Protein AF-A0A382EW50-F1 (afdb_monomer_lite)

pLDDT: mean 80.78, std 14.32, range [48.28, 98.0]

Sequence (138 aa):
MFKILIILFIIVYQMVCTVFSQGLERTFKSRSGNFPIQISGLDLPELKEVPLIRVSPLTLPRLPEWKSTRFLPEDPSWLDRGGKLFKKGIASYYTERPKEALQHFRQVQESYPETSWYAPSLFWSGQLLALDGKLDAA

Organism: NCBI:txid408172

Structure (mmCIF, N/CA/C/O backbone):
data_AF-A0A382EW50-F1
#
_entry.id   AF-A0A382EW50-F1
#
loop_
_atom_site.group_PDB
_atom_site.id
_atom_site.type_symbol
_atom_site.label_atom_id
_atom_site.label_alt_id
_atom_site.label_comp_id
_atom_site.label_asym_id
_atom_site.label_entity_id
_atom_site.label_seq_id
_atom_site.pdbx_PDB_ins_code
_atom_site.Cartn_x
_atom_site.Cartn_y
_atom_site.Cartn_z
_atom_site.occupancy
_atom_site.B_iso_or_equiv
_atom_site.auth_seq_id
_atom_site.auth_comp_id
_atom_site.auth_asym_id
_atom_site.auth_atom_id
_atom_site.pdbx_PDB_model_num
ATOM 1 N N . MET A 1 1 ? -38.164 -28.569 58.294 1.00 62.25 1 MET A N 1
ATOM 2 C CA . MET A 1 1 ? -37.852 -28.340 56.864 1.00 62.25 1 MET A CA 1
ATOM 3 C C . MET A 1 1 ? -36.617 -27.467 56.644 1.00 62.25 1 MET A C 1
ATOM 5 O O . MET A 1 1 ? -35.707 -27.929 55.977 1.00 62.25 1 MET A O 1
ATOM 9 N N . PHE A 1 2 ? -36.521 -26.272 57.239 1.00 71.31 2 PHE A N 1
ATOM 10 C CA . PHE A 1 2 ? -35.416 -25.324 56.993 1.00 71.31 2 PHE A CA 1
ATOM 11 C C . PHE A 1 2 ? -33.998 -25.887 57.240 1.00 71.31 2 PHE A C 1
ATOM 13 O O . PHE A 1 2 ? -33.097 -25.686 56.435 1.00 71.31 2 PHE A O 1
ATOM 20 N N . LYS A 1 3 ? -33.815 -26.686 58.301 1.00 73.50 3 LYS A N 1
ATOM 21 C CA . LYS A 1 3 ? -32.526 -27.332 58.619 1.00 73.50 3 LYS A CA 1
ATOM 22 C C . LYS A 1 3 ? -32.052 -28.324 57.544 1.00 73.50 3 LYS A C 1
ATOM 24 O O . LYS A 1 3 ? -30.857 -28.440 57.317 1.00 73.50 3 LYS A O 1
ATOM 29 N N . ILE A 1 4 ? -32.981 -29.005 56.870 1.00 80.81 4 ILE A N 1
ATOM 30 C CA . ILE A 1 4 ? -32.664 -29.981 55.813 1.00 80.81 4 ILE A CA 1
ATOM 31 C C . ILE A 1 4 ? -32.183 -29.247 54.555 1.00 80.81 4 ILE A C 1
ATOM 33 O O . ILE A 1 4 ? -31.228 -29.684 53.924 1.00 80.81 4 ILE A O 1
ATOM 37 N N . LEU A 1 5 ? -32.783 -28.094 54.241 1.00 82.88 5 LEU A N 1
ATOM 38 C CA . LEU A 1 5 ? -32.396 -27.260 53.101 1.00 82.88 5 LEU A CA 1
ATOM 39 C C . LEU A 1 5 ? -30.958 -26.730 53.236 1.00 82.88 5 LEU A C 1
ATOM 41 O O . LEU A 1 5 ? -30.200 -26.751 52.272 1.00 82.88 5 LEU A O 1
ATOM 45 N N . ILE A 1 6 ? -30.571 -26.310 54.445 1.00 86.06 6 ILE A N 1
ATOM 46 C CA . ILE A 1 6 ? -29.216 -25.813 54.737 1.00 86.06 6 ILE A CA 1
ATOM 47 C C . ILE A 1 6 ? -28.177 -26.921 54.547 1.00 86.06 6 ILE A C 1
ATOM 49 O O . ILE A 1 6 ? -27.148 -26.700 53.918 1.00 86.06 6 ILE A O 1
ATOM 53 N N . ILE A 1 7 ? -28.456 -28.124 55.052 1.00 87.56 7 ILE A N 1
ATOM 54 C CA . ILE A 1 7 ? -27.546 -29.267 54.909 1.00 87.56 7 ILE A CA 1
ATOM 55 C C . ILE A 1 7 ? -27.380 -29.634 53.430 1.00 87.56 7 ILE A C 1
ATOM 57 O O . ILE A 1 7 ? -26.262 -29.861 52.975 1.00 87.56 7 ILE A O 1
ATOM 61 N N . LEU A 1 8 ? -28.470 -29.626 52.660 1.00 88.00 8 LEU A N 1
ATOM 62 C CA . LEU A 1 8 ? -28.438 -29.934 51.232 1.00 88.00 8 LEU A CA 1
ATOM 63 C C . LEU A 1 8 ? -27.634 -28.888 50.446 1.00 88.00 8 LEU A C 1
ATOM 65 O O . LEU A 1 8 ? -26.846 -29.245 49.576 1.00 88.00 8 LEU A O 1
ATOM 69 N N . PHE A 1 9 ? -27.760 -27.611 50.814 1.00 87.19 9 PHE A N 1
ATOM 70 C CA . PHE A 1 9 ? -26.960 -26.532 50.240 1.00 87.19 9 PHE A CA 1
ATOM 71 C C . PHE A 1 9 ? -25.462 -26.702 50.528 1.00 87.19 9 PHE A C 1
ATOM 73 O O . PHE A 1 9 ? -24.649 -26.563 49.618 1.00 87.19 9 PHE A O 1
ATOM 80 N N . ILE A 1 10 ? -25.089 -27.067 51.760 1.00 85.44 10 ILE A N 1
ATOM 81 C CA . ILE A 1 10 ? -23.687 -27.307 52.141 1.00 85.44 10 ILE A CA 1
ATOM 82 C C . ILE A 1 10 ? -23.096 -28.483 51.352 1.00 85.44 10 ILE A C 1
ATOM 84 O O . ILE A 1 10 ? -21.978 -28.379 50.854 1.00 85.44 10 ILE A O 1
ATOM 88 N N . ILE A 1 11 ? -23.850 -29.576 51.193 1.00 84.88 11 ILE A N 1
ATOM 89 C CA . ILE A 1 11 ? -23.406 -30.757 50.435 1.00 84.88 11 ILE A CA 1
ATOM 90 C C . ILE A 1 11 ? -23.192 -30.406 48.959 1.00 84.88 11 ILE A C 1
ATOM 92 O O . ILE A 1 11 ? -22.149 -30.731 48.394 1.00 84.88 11 ILE A O 1
ATOM 96 N N . VAL A 1 12 ? -24.147 -29.704 48.340 1.00 80.50 12 VAL A N 1
ATOM 97 C CA . VAL A 1 12 ? -24.032 -29.271 46.938 1.00 80.50 12 VAL A CA 1
ATOM 98 C C . VAL A 1 12 ? -22.844 -28.324 46.764 1.00 80.50 12 VAL A C 1
ATOM 100 O O . VAL A 1 12 ? -22.066 -28.484 45.828 1.00 80.50 12 VAL A O 1
ATOM 103 N N . TYR A 1 13 ? -22.651 -27.388 47.693 1.00 79.44 13 TYR A N 1
ATOM 104 C CA . TYR A 1 13 ? -21.531 -26.452 47.661 1.00 79.44 13 TYR A CA 1
ATOM 105 C C . TYR A 1 13 ? -20.175 -27.167 47.770 1.00 79.44 13 TYR A C 1
ATOM 107 O O . TYR A 1 13 ? -19.284 -26.925 46.957 1.00 79.44 13 TYR A O 1
ATOM 115 N N . GLN A 1 14 ? -20.030 -28.120 48.697 1.00 73.81 14 GLN A N 1
ATOM 116 C CA . GLN A 1 14 ? -18.811 -28.928 48.821 1.00 73.81 14 GLN A CA 1
ATOM 117 C C . GLN A 1 14 ? -18.538 -29.779 47.569 1.00 73.81 14 GLN A C 1
ATOM 119 O O . GLN A 1 14 ? -17.384 -29.926 47.159 1.00 73.81 14 GLN A O 1
ATOM 124 N N . MET A 1 15 ? -19.582 -30.302 46.921 1.00 69.44 15 MET A N 1
ATOM 125 C CA . MET A 1 15 ? -19.451 -31.062 45.676 1.00 69.44 15 MET A CA 1
ATOM 126 C C . MET A 1 15 ? -18.979 -30.176 44.509 1.00 69.44 15 MET A C 1
ATOM 128 O O . MET A 1 15 ? -18.109 -30.573 43.740 1.00 69.44 15 MET A O 1
ATOM 132 N N . VAL A 1 16 ? -19.480 -28.941 44.407 1.00 65.75 16 VAL A N 1
ATOM 133 C CA . VAL A 1 16 ? -19.038 -27.974 43.386 1.00 65.75 16 VAL A CA 1
ATOM 134 C C . VAL A 1 16 ? -17.580 -27.558 43.611 1.00 65.75 16 VAL A C 1
ATOM 136 O O . VAL A 1 16 ? -16.794 -27.550 42.664 1.00 65.75 16 VAL A O 1
ATOM 139 N N . CYS A 1 17 ? -17.184 -27.282 44.857 1.00 58.25 17 CYS A N 1
ATOM 140 C CA . CYS A 1 17 ? -15.805 -26.914 45.193 1.00 58.25 17 CYS A CA 1
ATOM 141 C C . CYS A 1 17 ? -14.802 -28.046 44.914 1.00 58.25 17 CYS A C 1
ATOM 143 O O . CYS A 1 17 ? -13.689 -27.779 44.469 1.00 58.25 17 CYS A O 1
ATOM 145 N N . THR A 1 18 ? -15.180 -29.307 45.141 1.00 58.31 18 THR A N 1
ATOM 146 C CA . THR A 1 18 ? -14.295 -30.461 44.893 1.00 58.31 18 THR A CA 1
ATOM 147 C C . THR A 1 18 ? -14.131 -30.771 43.407 1.00 58.31 18 THR A C 1
ATOM 149 O O . THR A 1 18 ? -13.018 -31.073 42.980 1.00 58.31 18 THR A O 1
ATOM 152 N N . VAL A 1 19 ? -15.186 -30.620 42.598 1.00 54.78 19 VAL A N 1
ATOM 153 C CA . VAL A 1 19 ? -15.110 -30.780 41.133 1.00 54.78 19 VAL A CA 1
ATOM 154 C C . VAL A 1 19 ? -14.292 -29.660 40.484 1.00 54.78 19 VAL A C 1
ATOM 156 O O . VAL A 1 19 ? -13.563 -29.914 39.531 1.00 54.78 19 VAL A O 1
ATOM 159 N N . PHE A 1 20 ? -14.344 -28.436 41.018 1.00 49.94 20 PHE A N 1
ATOM 160 C CA . PHE A 1 20 ? -13.548 -27.317 40.500 1.00 49.94 20 PHE A CA 1
ATOM 161 C C . PHE A 1 20 ? -12.052 -27.415 40.855 1.00 49.94 20 PHE A C 1
ATOM 163 O O . PHE A 1 20 ? -11.219 -26.818 40.178 1.00 49.94 20 PHE A O 1
ATOM 170 N N . SER A 1 21 ? -11.707 -28.182 41.897 1.00 48.28 21 SER A N 1
ATOM 171 C CA . SER A 1 21 ? -10.327 -28.357 42.375 1.00 48.28 21 SER A CA 1
ATOM 172 C C . SER A 1 21 ? -9.578 -29.514 41.699 1.00 48.28 21 SER A C 1
ATOM 174 O O . SER A 1 21 ? -8.374 -29.678 41.895 1.00 48.28 21 SER A O 1
ATOM 176 N N . GLN A 1 22 ? -10.255 -30.329 40.881 1.00 52.25 22 GLN A N 1
ATOM 177 C CA . GLN A 1 22 ? -9.567 -31.294 40.028 1.00 52.25 22 GLN A CA 1
ATOM 178 C C . GLN A 1 22 ? -8.943 -30.536 38.858 1.00 52.25 22 GLN A C 1
ATOM 180 O O . GLN A 1 22 ? -9.636 -30.094 37.943 1.00 52.25 22 GLN A O 1
ATOM 185 N N . GLY A 1 23 ? -7.622 -30.348 38.936 1.00 54.09 23 GLY A N 1
ATOM 186 C CA . GLY A 1 23 ? -6.805 -29.743 37.892 1.00 54.09 23 GLY A CA 1
ATOM 187 C C . GLY A 1 23 ? -7.200 -30.290 36.527 1.00 54.09 23 GLY A C 1
ATOM 188 O O . GLY A 1 23 ? -7.048 -31.474 36.244 1.00 54.09 23 GLY A O 1
ATOM 189 N N . LEU A 1 24 ? -7.773 -29.417 35.707 1.00 54.53 24 LEU A N 1
ATOM 190 C CA . LEU A 1 24 ? -8.267 -29.758 34.388 1.00 54.53 24 LEU A CA 1
ATOM 191 C C . LEU A 1 24 ? -7.062 -30.152 33.524 1.00 54.53 24 L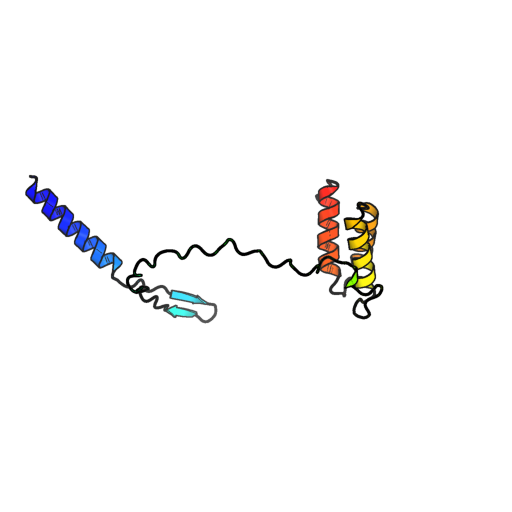EU A C 1
ATOM 193 O O . LEU A 1 24 ? -6.341 -29.275 33.045 1.00 54.53 24 LEU A O 1
ATOM 197 N N . GLU A 1 25 ? -6.822 -31.454 33.349 1.00 58.41 25 GLU A N 1
ATOM 198 C CA . GLU A 1 25 ? -5.809 -31.976 32.428 1.00 58.41 25 GLU A CA 1
ATOM 199 C C . GLU A 1 25 ? -6.187 -31.573 30.998 1.00 58.41 25 GLU A C 1
ATOM 201 O O . GLU A 1 25 ? -6.905 -32.265 30.275 1.00 58.41 25 GLU A O 1
ATOM 206 N N . ARG A 1 26 ? -5.739 -30.387 30.585 1.00 67.44 26 ARG A N 1
ATOM 207 C CA . ARG A 1 26 ? -5.913 -29.898 29.222 1.00 67.44 26 ARG A CA 1
ATOM 208 C C . ARG A 1 26 ? -4.767 -30.437 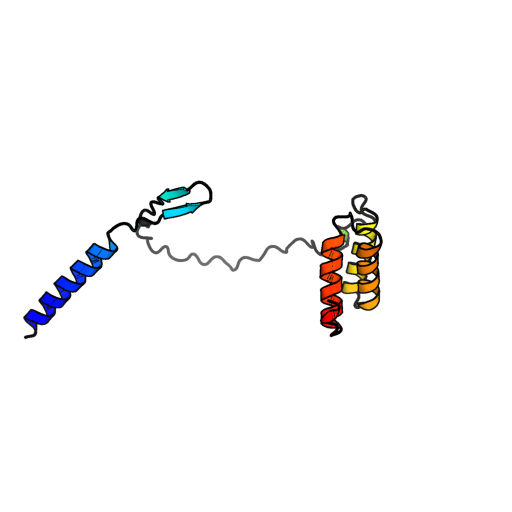28.388 1.00 67.44 26 ARG A C 1
ATOM 210 O O . ARG A 1 26 ? -3.604 -30.220 28.704 1.00 67.44 26 ARG A O 1
ATOM 217 N N . THR A 1 27 ? -5.088 -31.128 27.303 1.00 76.44 27 THR A N 1
ATOM 218 C CA . THR A 1 27 ? -4.091 -31.576 26.327 1.00 76.44 27 THR A CA 1
ATOM 219 C C . THR A 1 27 ? -4.109 -30.657 25.110 1.00 76.44 27 THR A C 1
ATOM 221 O O . THR A 1 27 ? -5.164 -30.205 24.666 1.00 76.44 27 THR A O 1
ATOM 224 N N . PHE A 1 28 ? -2.931 -30.357 24.568 1.00 77.75 28 PHE A N 1
ATOM 225 C CA . PHE A 1 28 ? -2.769 -29.627 23.316 1.00 77.75 28 PHE A CA 1
ATOM 226 C C . PHE A 1 28 ? -2.431 -30.601 22.190 1.00 77.75 28 PHE A C 1
ATOM 228 O O . PHE A 1 28 ? -1.469 -31.364 22.289 1.00 77.75 28 PHE A O 1
ATOM 235 N N . LYS A 1 29 ? -3.227 -30.574 21.117 1.00 86.56 29 LYS A N 1
ATOM 236 C CA . LYS A 1 29 ? -3.050 -31.435 19.944 1.00 86.56 29 LYS A CA 1
ATOM 237 C C . LYS A 1 29 ? -2.170 -30.746 18.906 1.00 86.56 29 LYS A C 1
ATOM 239 O O . LYS A 1 29 ? -2.527 -29.688 18.393 1.00 86.56 29 LYS A O 1
ATOM 244 N N . SER A 1 30 ? -1.052 -31.373 18.559 1.00 83.12 30 SER A N 1
ATOM 245 C CA . SER A 1 30 ? -0.134 -30.929 17.510 1.00 83.12 30 SER A CA 1
ATOM 246 C C . SER A 1 30 ? 0.010 -32.000 16.417 1.00 83.12 30 SER A C 1
ATOM 248 O O . SER A 1 30 ? -0.528 -33.104 16.522 1.00 83.12 30 SER A O 1
ATOM 250 N N . ARG A 1 31 ? 0.761 -31.693 15.348 1.00 80.62 31 ARG A N 1
ATOM 251 C CA . ARG A 1 31 ? 1.101 -32.679 14.304 1.00 80.62 31 ARG A CA 1
ATOM 252 C C . ARG A 1 31 ? 1.983 -33.826 14.813 1.00 80.62 31 ARG A C 1
ATOM 254 O O . ARG A 1 31 ? 1.991 -34.880 14.191 1.00 80.62 31 ARG A O 1
ATOM 261 N N . SER A 1 32 ? 2.713 -33.627 15.911 1.00 79.12 32 SER A N 1
ATOM 262 C CA . SER A 1 32 ? 3.593 -34.631 16.521 1.00 79.12 32 SER A CA 1
ATOM 263 C C . SER A 1 32 ? 2.938 -35.406 17.669 1.00 79.12 32 SER A C 1
ATOM 265 O O . SER A 1 32 ? 3.579 -36.284 18.239 1.00 79.12 32 SER A O 1
ATOM 267 N N . GLY A 1 33 ? 1.676 -35.112 18.004 1.00 86.75 33 GLY A N 1
ATOM 268 C CA . GLY A 1 33 ? 0.919 -35.826 19.033 1.00 86.75 33 GLY A CA 1
ATOM 269 C C . GLY A 1 33 ? 0.168 -34.905 19.991 1.00 86.75 33 GLY A C 1
ATOM 270 O O . GLY A 1 33 ? 0.037 -33.703 19.759 1.00 86.75 33 GLY A O 1
ATOM 271 N N . ASN A 1 34 ? -0.346 -35.490 21.073 1.00 83.75 34 ASN A N 1
ATOM 272 C CA . ASN A 1 34 ? -1.036 -34.770 22.140 1.00 83.75 34 ASN A CA 1
ATOM 273 C C . ASN A 1 34 ? -0.098 -34.590 23.331 1.00 83.75 34 ASN A C 1
ATOM 275 O O . ASN A 1 34 ? 0.477 -35.564 23.813 1.00 83.75 34 ASN A O 1
ATOM 279 N N . PHE A 1 35 ? 0.010 -33.360 23.822 1.00 77.81 35 PHE A N 1
ATOM 280 C CA . PHE A 1 35 ? 0.889 -33.010 24.933 1.00 77.81 35 PHE A CA 1
ATOM 281 C C . PHE A 1 35 ? 0.059 -32.513 26.121 1.00 77.81 35 PHE A C 1
ATOM 283 O O . PHE A 1 35 ? -0.811 -31.660 25.921 1.00 77.81 35 PHE A O 1
ATOM 290 N N . PRO A 1 36 ? 0.285 -33.025 27.342 1.00 77.06 36 PRO A N 1
ATOM 291 C CA . PRO A 1 36 ? -0.407 -32.539 28.528 1.00 77.06 36 PRO A CA 1
ATOM 292 C C . PRO A 1 36 ? 0.077 -31.131 28.887 1.00 77.06 36 PRO A C 1
ATOM 294 O O . PRO A 1 36 ? 1.277 -30.859 28.889 1.00 77.06 36 PRO A O 1
ATOM 297 N N . ILE A 1 37 ? -0.857 -30.237 29.207 1.00 65.56 37 ILE A N 1
ATOM 298 C CA . ILE A 1 37 ? -0.574 -28.913 29.756 1.00 65.56 37 ILE A CA 1
ATOM 299 C C . ILE A 1 37 ? -1.047 -28.909 31.205 1.00 65.56 37 ILE A C 1
ATOM 301 O O . ILE A 1 37 ? -2.246 -28.928 31.485 1.00 65.56 37 ILE A O 1
ATOM 305 N N . GLN A 1 38 ? -0.095 -28.836 32.131 1.00 62.06 38 GLN A N 1
ATOM 306 C CA . GLN A 1 38 ? -0.388 -28.496 33.518 1.00 62.06 38 GLN A CA 1
ATOM 307 C C . GLN A 1 38 ? -0.536 -26.980 33.621 1.00 62.06 38 GLN A C 1
ATOM 309 O O . GLN A 1 38 ? 0.445 -26.241 33.586 1.00 62.06 38 GLN A O 1
ATOM 314 N N . ILE A 1 39 ? -1.777 -26.509 33.724 1.00 59.72 39 ILE A N 1
ATOM 315 C CA . ILE A 1 39 ? -2.056 -25.134 34.135 1.00 59.72 39 ILE A CA 1
ATOM 316 C C . ILE A 1 39 ? -2.220 -25.182 35.649 1.00 59.72 39 ILE A C 1
ATOM 318 O O . ILE A 1 39 ? -3.308 -25.467 36.148 1.00 59.72 39 ILE A O 1
ATOM 322 N N . SER A 1 40 ? -1.132 -24.959 36.383 1.00 59.50 40 SER A N 1
ATOM 323 C CA . SER A 1 40 ? -1.226 -24.713 37.821 1.00 59.50 40 SER A CA 1
ATOM 324 C C . SER A 1 40 ? -2.158 -23.523 38.042 1.00 59.50 40 SER A C 1
ATOM 326 O O . SER A 1 40 ? -2.053 -22.521 37.329 1.00 59.50 40 SER A O 1
ATOM 328 N N . GLY A 1 41 ? -3.090 -23.635 38.993 1.00 63.69 41 GLY A N 1
ATOM 329 C CA . GLY A 1 41 ? -3.908 -22.499 39.408 1.00 63.69 41 GLY A CA 1
ATOM 330 C C . GLY A 1 41 ? -2.991 -21.318 39.714 1.00 63.69 41 GLY A C 1
ATOM 331 O O . GLY A 1 41 ? -2.001 -21.477 40.426 1.00 63.69 41 GLY A O 1
ATOM 332 N N . LEU A 1 42 ? -3.261 -20.170 39.094 1.00 59.69 42 LEU A N 1
ATOM 333 C CA . LEU A 1 42 ? -2.475 -18.962 39.301 1.00 59.69 42 LEU A CA 1
ATOM 334 C C . LEU A 1 42 ? -2.724 -18.483 40.734 1.00 59.69 42 LEU A C 1
ATOM 336 O O . LEU A 1 42 ? -3.718 -17.810 40.996 1.00 59.69 42 LEU A O 1
ATOM 340 N N . ASP A 1 43 ? -1.845 -18.876 41.652 1.00 63.28 43 ASP A N 1
ATOM 341 C CA . ASP A 1 43 ? -1.892 -18.454 43.048 1.00 63.28 43 ASP A CA 1
ATOM 342 C C . ASP A 1 43 ? -1.345 -17.022 43.122 1.00 63.28 43 ASP A C 1
ATOM 344 O O . ASP A 1 43 ? -0.145 -16.779 43.275 1.00 63.28 43 ASP A O 1
ATOM 348 N N . LEU A 1 44 ? -2.219 -16.052 42.840 1.00 65.38 44 LEU A N 1
ATOM 349 C CA . LEU A 1 44 ? -1.875 -14.642 42.953 1.00 65.38 44 LEU A CA 1
ATOM 350 C C . LEU A 1 44 ? -1.758 -14.310 44.445 1.00 65.38 44 LEU A C 1
ATOM 352 O O . LEU A 1 44 ? -2.720 -14.542 45.179 1.00 65.38 44 LEU A O 1
ATOM 356 N N . PRO A 1 45 ? -0.630 -13.745 44.913 1.00 70.44 45 PRO A N 1
ATOM 357 C CA . PRO A 1 45 ? -0.557 -13.257 46.283 1.00 70.44 45 PRO A CA 1
ATOM 358 C C . PRO A 1 45 ? -1.671 -12.230 46.505 1.00 70.44 45 PRO A C 1
ATOM 360 O O . PRO A 1 45 ? -1.973 -11.456 45.592 1.00 70.44 45 PRO A O 1
ATOM 363 N N . GLU A 1 46 ? -2.265 -12.200 47.703 1.00 71.44 46 GLU A N 1
ATOM 364 C CA . GLU A 1 46 ? -3.209 -11.144 48.078 1.00 71.44 46 GLU A CA 1
ATOM 365 C C . GLU A 1 46 ? -2.551 -9.780 47.823 1.00 71.44 46 GLU A C 1
ATOM 367 O O . GLU A 1 46 ? -1.620 -9.358 48.519 1.00 71.44 46 GLU A O 1
ATOM 372 N N . LEU A 1 47 ? -3.002 -9.109 46.761 1.00 70.25 47 LEU A N 1
ATOM 373 C CA . LEU A 1 47 ? -2.514 -7.794 46.386 1.00 70.25 47 LEU A CA 1
ATOM 374 C C . LEU A 1 47 ? -3.025 -6.823 47.445 1.00 70.25 47 LEU A C 1
ATOM 376 O O . LEU A 1 47 ? -4.198 -6.459 47.448 1.00 70.25 47 LEU A O 1
ATOM 380 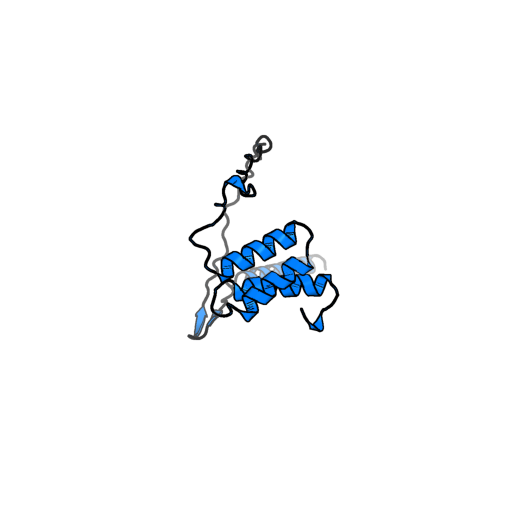N N . LYS A 1 48 ? -2.144 -6.405 48.359 1.00 75.19 48 LYS A N 1
ATOM 381 C CA . LYS A 1 48 ? -2.436 -5.275 49.244 1.00 75.19 48 LYS A CA 1
ATOM 382 C C . LYS A 1 48 ? -2.848 -4.095 48.374 1.00 75.19 48 LYS A C 1
ATOM 384 O O . LYS A 1 48 ? -2.112 -3.735 47.456 1.00 75.19 48 LYS A O 1
ATOM 389 N N . GLU A 1 49 ? -4.001 -3.501 48.666 1.00 74.00 49 GLU A N 1
ATOM 390 C CA . GLU A 1 49 ? -4.438 -2.276 48.004 1.00 74.00 49 GLU A CA 1
ATOM 391 C C . GLU A 1 49 ? -3.388 -1.188 48.249 1.00 74.00 49 GLU A C 1
ATOM 393 O O . GLU A 1 49 ? -3.268 -0.629 49.340 1.00 74.00 49 GLU A O 1
ATOM 398 N N . VAL A 1 50 ? -2.563 -0.927 47.237 1.00 74.56 50 VAL A N 1
ATOM 399 C CA . VAL A 1 50 ? -1.625 0.190 47.262 1.00 74.56 50 VAL A CA 1
ATOM 400 C C . VAL A 1 50 ? -2.423 1.427 46.858 1.00 74.56 50 VAL A C 1
ATOM 402 O O . VAL A 1 50 ? -3.067 1.400 45.804 1.00 74.56 50 VAL A O 1
ATOM 405 N N . PRO A 1 51 ? -2.417 2.514 47.652 1.00 76.44 51 PRO A N 1
ATOM 406 C CA . PRO A 1 51 ? -3.100 3.737 47.264 1.00 76.44 51 PRO A CA 1
ATOM 407 C C . PRO A 1 51 ? -2.562 4.197 45.911 1.00 76.44 51 PRO A C 1
ATOM 409 O O . PRO A 1 51 ? -1.351 4.332 45.722 1.00 76.44 51 PRO A O 1
ATOM 412 N N . LEU A 1 52 ? -3.471 4.417 44.959 1.00 70.06 52 LEU A N 1
ATOM 413 C CA . LEU A 1 52 ? -3.114 4.889 43.628 1.00 70.06 52 LEU A CA 1
ATOM 414 C C . LEU A 1 52 ? -2.421 6.247 43.763 1.00 70.06 52 LEU A C 1
ATOM 416 O O . LEU A 1 52 ? -3.056 7.263 44.057 1.00 70.06 52 LEU A O 1
ATOM 420 N N . ILE A 1 53 ? -1.108 6.267 43.543 1.00 72.62 53 ILE A N 1
ATOM 421 C CA . ILE A 1 53 ? -0.353 7.506 43.395 1.00 72.62 53 ILE A CA 1
ATOM 422 C C . ILE A 1 53 ? -0.936 8.208 42.167 1.00 72.62 53 ILE A C 1
ATOM 424 O O . ILE A 1 53 ? -0.807 7.718 41.043 1.00 72.62 53 ILE A O 1
ATOM 428 N N . ARG A 1 54 ? -1.598 9.354 42.373 1.00 66.06 54 ARG A N 1
ATOM 429 C CA . ARG A 1 54 ? -1.966 10.242 41.267 1.00 66.06 54 ARG A CA 1
ATOM 430 C C . ARG A 1 54 ? -0.680 10.804 40.683 1.00 66.06 54 ARG A C 1
ATOM 432 O O . ARG A 1 54 ? -0.149 11.801 41.161 1.00 66.06 54 ARG A O 1
ATOM 439 N N . VAL A 1 55 ? -0.178 10.148 39.649 1.00 66.94 55 VAL A N 1
ATOM 440 C CA . VAL A 1 55 ? 0.776 10.764 38.738 1.00 66.94 55 VAL A CA 1
ATOM 441 C C . VAL A 1 55 ? 0.067 11.914 38.030 1.00 66.94 55 VAL A C 1
ATOM 443 O O . VAL A 1 55 ? -1.065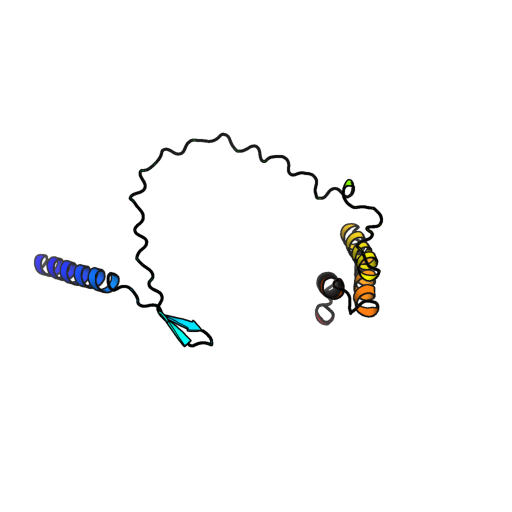 11.760 37.564 1.00 66.94 55 VAL A O 1
ATOM 446 N N . SER A 1 56 ? 0.713 13.080 37.972 1.00 70.88 56 SER A N 1
ATOM 447 C CA . SER A 1 56 ? 0.296 14.148 37.061 1.00 70.88 56 SER A CA 1
ATOM 448 C C . SER A 1 56 ? 0.080 13.537 35.675 1.00 70.88 56 SER A C 1
ATOM 450 O O . SER A 1 56 ? 0.882 12.677 35.292 1.00 70.88 56 SER A O 1
ATOM 452 N N . PRO A 1 57 ? -0.984 13.918 34.939 1.00 67.00 57 PRO A N 1
ATOM 453 C CA . PRO A 1 57 ? -1.246 13.363 33.620 1.00 67.00 57 PRO A CA 1
ATOM 454 C C . PRO A 1 57 ? 0.035 13.464 32.804 1.00 67.00 57 PRO A C 1
ATOM 456 O O . PRO A 1 57 ? 0.589 14.551 32.642 1.00 67.00 57 PRO A O 1
ATOM 459 N N . LEU A 1 58 ? 0.539 12.299 32.397 1.00 61.56 58 LEU A N 1
ATOM 460 C CA . LEU A 1 58 ? 1.766 12.162 31.639 1.00 61.56 58 LEU A CA 1
ATOM 461 C C . LEU A 1 58 ? 1.661 13.124 30.455 1.00 61.56 58 LEU A C 1
ATOM 463 O O . LEU A 1 58 ? 0.801 12.938 29.591 1.00 61.56 58 LEU A O 1
ATOM 467 N N . THR A 1 59 ? 2.485 14.173 30.422 1.00 67.19 59 THR A N 1
ATOM 468 C CA . THR A 1 59 ? 2.638 14.972 29.211 1.00 67.19 59 THR A CA 1
ATOM 469 C C . THR A 1 59 ? 3.193 13.997 28.193 1.00 67.19 59 THR A C 1
ATOM 471 O O . THR A 1 59 ? 4.368 13.639 28.272 1.00 67.19 59 THR A O 1
ATOM 474 N N . LEU A 1 60 ? 2.330 13.469 27.318 1.00 66.88 60 LEU A N 1
ATOM 475 C CA . LEU A 1 60 ? 2.756 12.590 26.239 1.00 66.88 60 LEU A CA 1
ATOM 476 C C . LEU A 1 60 ? 3.952 13.282 25.585 1.00 66.88 60 LEU A C 1
ATOM 478 O O . LEU A 1 60 ? 3.804 14.437 25.160 1.00 66.88 60 LEU A O 1
ATOM 482 N N . PRO A 1 61 ? 5.143 12.655 25.568 1.00 67.94 61 PRO A N 1
ATOM 483 C CA . PRO A 1 61 ? 6.265 13.253 24.881 1.00 67.94 61 PRO A CA 1
ATOM 484 C C . PRO A 1 61 ? 5.794 13.519 23.458 1.00 67.94 61 PRO A C 1
ATOM 486 O O . PRO A 1 61 ? 5.145 12.665 22.846 1.00 67.94 61 PRO A O 1
ATOM 489 N N . ARG A 1 62 ? 6.054 14.728 22.951 1.00 68.00 62 ARG A N 1
ATOM 490 C CA . ARG A 1 62 ? 5.788 15.026 21.545 1.00 68.00 62 ARG A CA 1
ATOM 491 C C . ARG A 1 62 ? 6.495 13.946 20.739 1.00 68.00 62 ARG A C 1
ATOM 493 O O . ARG A 1 62 ? 7.722 13.861 20.778 1.00 68.00 62 ARG A O 1
ATOM 500 N N . LEU A 1 63 ? 5.714 13.092 20.076 1.00 67.25 63 LEU A N 1
ATOM 501 C CA . LEU A 1 63 ? 6.275 12.084 19.193 1.00 67.25 63 LEU A CA 1
ATOM 502 C C . LEU A 1 63 ? 7.166 12.821 18.185 1.00 67.25 63 LEU A C 1
ATOM 504 O O . LEU A 1 63 ? 6.758 13.885 17.702 1.00 67.25 63 LEU A O 1
ATOM 508 N N . PRO A 1 64 ? 8.368 12.305 17.879 1.00 64.94 64 PRO A N 1
ATOM 509 C CA . PRO A 1 64 ? 9.163 12.862 16.796 1.00 64.94 64 PRO A CA 1
ATOM 510 C C . PRO A 1 64 ? 8.294 12.943 15.538 1.00 64.94 64 PRO A C 1
ATOM 512 O O . PRO A 1 64 ? 7.410 12.110 15.344 1.00 64.94 64 PRO A O 1
ATOM 515 N N . GLU A 1 65 ? 8.505 13.945 14.687 1.00 68.56 65 GLU A N 1
ATOM 516 C CA . GLU A 1 65 ? 7.711 14.116 13.466 1.00 68.56 65 GLU A CA 1
ATOM 517 C C . GLU A 1 65 ? 8.087 13.069 12.404 1.00 68.56 65 GLU A C 1
ATOM 519 O O . GLU A 1 65 ? 8.564 13.393 11.324 1.00 68.56 65 GLU A O 1
ATOM 524 N N . TRP A 1 66 ? 7.878 11.786 12.693 1.00 54.88 66 TRP A N 1
ATOM 525 C CA . TRP A 1 66 ? 8.173 10.664 11.797 1.00 54.88 66 TRP A CA 1
ATOM 526 C C . TRP A 1 66 ? 7.325 10.689 10.518 1.00 54.88 66 TRP A C 1
ATOM 528 O O . TRP A 1 66 ? 7.682 10.064 9.526 1.00 54.88 66 TRP A O 1
ATOM 538 N N . LYS A 1 67 ? 6.222 11.448 10.523 1.00 55.69 67 LYS A N 1
ATOM 539 C CA . LYS A 1 67 ? 5.414 11.755 9.334 1.00 55.69 67 LYS A CA 1
ATOM 540 C C . LYS A 1 67 ? 6.006 12.871 8.467 1.00 55.69 67 LYS A C 1
ATOM 542 O O . LYS A 1 67 ? 5.499 13.120 7.378 1.00 55.69 67 LYS A O 1
ATOM 547 N N . SER A 1 68 ? 7.035 13.571 8.944 1.00 64.56 68 SER A N 1
ATOM 548 C CA . SER A 1 68 ? 7.659 14.658 8.201 1.00 64.56 68 SER A CA 1
ATOM 549 C C . SER A 1 68 ? 8.462 14.095 7.036 1.00 64.56 68 SER A C 1
ATOM 551 O O . SER A 1 68 ? 9.386 13.299 7.211 1.00 64.56 68 SER A O 1
ATOM 553 N N . THR A 1 69 ? 8.138 14.557 5.831 1.00 65.88 69 THR A N 1
ATOM 554 C CA . THR A 1 69 ? 8.843 14.194 4.597 1.00 65.88 69 THR A CA 1
ATOM 555 C C . THR A 1 69 ? 10.311 14.619 4.609 1.00 65.88 69 THR A C 1
ATOM 557 O O . THR A 1 69 ? 11.094 14.071 3.844 1.00 65.88 69 THR A O 1
ATOM 560 N N . ARG A 1 70 ? 10.719 15.511 5.528 1.00 69.81 70 ARG A N 1
ATOM 561 C CA . ARG A 1 70 ? 12.114 15.950 5.709 1.00 69.81 70 ARG A CA 1
ATOM 562 C C . ARG A 1 70 ? 13.095 14.819 6.030 1.00 69.81 70 ARG A C 1
ATOM 564 O O . ARG A 1 70 ? 14.294 15.001 5.865 1.00 69.81 70 ARG A O 1
ATOM 571 N N . PHE A 1 71 ? 12.601 13.700 6.563 1.00 66.19 71 PHE A N 1
ATOM 572 C CA . PHE A 1 71 ? 13.423 12.547 6.943 1.00 66.19 71 PHE A CA 1
ATOM 573 C C . PHE A 1 71 ? 13.471 11.468 5.854 1.00 66.19 71 PHE A C 1
ATOM 575 O O . PHE A 1 71 ? 14.210 10.495 5.987 1.00 66.19 71 PHE A O 1
ATOM 582 N N . LEU A 1 72 ? 12.696 11.630 4.780 1.00 63.62 72 LEU A N 1
ATOM 583 C CA . LEU A 1 72 ? 12.732 10.751 3.621 1.00 63.62 72 LEU A CA 1
ATOM 584 C C . LEU A 1 72 ? 13.647 11.382 2.565 1.00 63.62 72 LEU A C 1
ATOM 586 O O . LEU A 1 72 ? 13.388 12.510 2.149 1.00 63.62 72 LEU A O 1
ATOM 590 N N . PRO A 1 73 ? 14.690 10.682 2.092 1.00 68.00 73 PRO A N 1
ATOM 591 C CA . PRO A 1 73 ? 15.471 11.180 0.971 1.00 68.00 73 PRO A CA 1
ATOM 592 C C . PRO A 1 73 ? 14.584 11.317 -0.276 1.00 68.00 73 PRO A C 1
ATOM 594 O O . PRO A 1 73 ? 13.665 10.515 -0.503 1.00 68.00 73 PRO A O 1
ATOM 597 N N . GLU A 1 74 ? 14.858 12.342 -1.087 1.00 72.56 74 GLU A N 1
ATOM 598 C CA . GLU A 1 74 ? 14.095 12.624 -2.310 1.00 72.56 74 GLU A CA 1
ATOM 599 C C . GLU A 1 74 ? 14.093 11.412 -3.253 1.00 72.56 74 GLU A C 1
ATOM 601 O O . GLU A 1 74 ? 13.020 10.956 -3.665 1.00 72.56 74 GLU A O 1
ATOM 606 N N . ASP A 1 75 ? 15.266 10.812 -3.478 1.00 76.31 75 ASP A N 1
ATOM 607 C CA . ASP A 1 75 ? 15.436 9.553 -4.207 1.00 76.31 75 ASP A CA 1
ATOM 608 C C . ASP A 1 75 ? 16.195 8.522 -3.347 1.00 76.31 75 ASP A C 1
ATOM 610 O O . ASP A 1 75 ? 17.428 8.505 -3.324 1.00 76.31 75 ASP A O 1
ATOM 614 N N . PRO A 1 76 ? 15.482 7.680 -2.579 1.00 79.19 76 PRO A N 1
ATOM 615 C CA . PRO A 1 76 ? 16.111 6.647 -1.775 1.00 79.19 76 PRO A CA 1
ATOM 616 C C . PRO A 1 76 ? 16.759 5.580 -2.658 1.00 79.19 76 PRO A C 1
ATOM 618 O O . PRO A 1 76 ? 16.078 4.929 -3.449 1.00 79.19 76 PRO A O 1
ATOM 621 N N . SER A 1 77 ? 18.056 5.332 -2.466 1.00 81.31 77 SER A N 1
ATOM 622 C CA . SER A 1 77 ? 18.807 4.319 -3.226 1.00 81.31 77 SER A CA 1
ATOM 623 C C . SER A 1 77 ? 18.312 2.886 -3.005 1.00 81.31 77 SER A C 1
ATOM 625 O O . SER A 1 77 ? 18.550 2.022 -3.843 1.00 81.31 77 SER A O 1
ATOM 627 N N . TRP A 1 78 ? 17.604 2.633 -1.900 1.00 83.00 78 TRP A N 1
ATOM 628 C CA . TRP A 1 78 ? 16.985 1.342 -1.598 1.00 83.00 78 TRP A CA 1
ATOM 629 C C . TRP A 1 78 ? 15.668 1.097 -2.348 1.00 83.00 78 TRP A C 1
ATOM 631 O O . TRP A 1 78 ? 15.144 -0.014 -2.289 1.00 83.00 78 TRP A O 1
ATOM 641 N N . LEU A 1 79 ? 15.098 2.109 -3.017 1.00 89.81 79 LEU A N 1
ATOM 642 C CA . LEU A 1 79 ? 13.946 1.903 -3.890 1.00 89.81 79 LEU A CA 1
ATOM 643 C C . LEU A 1 79 ? 14.427 1.420 -5.257 1.00 89.81 79 LEU A C 1
ATOM 645 O O . LEU A 1 79 ? 15.011 2.170 -6.044 1.00 89.81 79 LEU A O 1
ATOM 649 N N . ASP A 1 80 ? 14.115 0.165 -5.553 1.00 91.81 80 ASP A N 1
ATOM 650 C CA . ASP A 1 80 ? 14.162 -0.370 -6.906 1.00 91.81 80 ASP A CA 1
ATOM 651 C C . ASP A 1 80 ? 13.133 0.331 -7.823 1.00 91.81 80 ASP A C 1
ATOM 653 O O . ASP A 1 80 ? 12.391 1.241 -7.432 1.00 91.81 80 ASP A O 1
ATOM 657 N N . ARG A 1 81 ? 13.094 -0.067 -9.098 1.00 91.94 81 ARG A N 1
ATOM 658 C CA . ARG A 1 81 ? 12.221 0.574 -10.095 1.00 91.94 81 ARG A CA 1
ATOM 659 C C . ARG A 1 81 ? 10.733 0.449 -9.737 1.00 91.94 81 ARG A C 1
ATOM 661 O O . ARG A 1 81 ? 10.000 1.428 -9.896 1.00 91.94 81 ARG A O 1
ATOM 668 N N . GLY A 1 82 ? 10.315 -0.704 -9.205 1.00 93.94 82 GLY A N 1
ATOM 669 C CA . GLY A 1 82 ? 8.956 -0.929 -8.705 1.00 93.94 82 GLY A CA 1
ATOM 670 C C . GLY A 1 82 ? 8.629 -0.031 -7.512 1.00 93.94 82 GLY A C 1
ATOM 671 O O . GLY A 1 82 ? 7.599 0.640 -7.499 1.00 93.94 82 GLY A O 1
ATOM 672 N N . GLY A 1 83 ? 9.553 0.095 -6.562 1.00 94.12 83 GLY A N 1
ATOM 673 C CA . GLY A 1 83 ? 9.413 0.936 -5.379 1.00 94.12 83 GLY A CA 1
ATOM 674 C C . GLY A 1 83 ? 9.309 2.423 -5.701 1.00 94.12 83 GLY A C 1
ATOM 675 O O . GLY A 1 83 ? 8.528 3.140 -5.073 1.00 94.12 83 GLY A O 1
ATOM 676 N N . LYS A 1 84 ? 10.026 2.904 -6.725 1.00 93.75 84 LYS A N 1
ATOM 677 C CA . LYS A 1 84 ? 9.890 4.290 -7.203 1.00 93.75 84 LYS A CA 1
ATOM 678 C C . LYS A 1 84 ? 8.496 4.567 -7.772 1.00 93.75 84 LYS A C 1
ATOM 680 O O . LYS A 1 84 ? 7.936 5.630 -7.504 1.00 93.75 84 LYS A O 1
ATOM 685 N N . LEU A 1 85 ? 7.916 3.629 -8.524 1.00 94.88 85 LEU A N 1
ATOM 686 C CA . LEU A 1 85 ? 6.535 3.749 -9.010 1.00 94.88 85 LEU A CA 1
ATOM 687 C C . LEU A 1 85 ? 5.518 3.646 -7.873 1.00 94.88 85 LEU A C 1
ATOM 689 O O . LEU A 1 85 ? 4.605 4.466 -7.802 1.00 94.88 85 LEU A O 1
ATOM 693 N N . PHE A 1 86 ? 5.711 2.712 -6.944 1.00 95.06 86 PHE A N 1
ATOM 694 C CA . PHE A 1 86 ? 4.863 2.585 -5.763 1.00 95.06 86 PHE A CA 1
ATOM 695 C C . PHE A 1 86 ? 4.847 3.880 -4.935 1.00 95.06 86 PHE A C 1
ATOM 697 O O . PHE A 1 86 ? 3.777 4.378 -4.587 1.00 95.06 86 PHE A O 1
ATOM 704 N N . LYS A 1 87 ? 6.018 4.493 -4.695 1.00 93.62 87 LYS A N 1
ATOM 705 C CA . LYS A 1 87 ? 6.141 5.796 -4.016 1.00 93.62 87 LYS A CA 1
ATOM 706 C C . LYS A 1 87 ? 5.326 6.884 -4.723 1.00 93.62 87 LYS A C 1
ATOM 708 O O . LYS A 1 87 ? 4.659 7.662 -4.045 1.00 93.62 87 LYS A O 1
ATOM 713 N N . LYS A 1 88 ? 5.347 6.931 -6.062 1.00 94.06 88 LYS A N 1
ATOM 714 C CA . LYS A 1 88 ? 4.511 7.862 -6.842 1.00 94.06 88 LYS A CA 1
ATOM 715 C C . LYS A 1 88 ? 3.023 7.586 -6.643 1.00 94.06 88 LYS A C 1
ATOM 717 O O . LYS A 1 88 ? 2.283 8.523 -6.378 1.00 94.06 88 LYS A O 1
ATOM 722 N N . GLY A 1 89 ? 2.603 6.320 -6.672 1.00 95.38 89 GLY A N 1
ATOM 723 C CA . GLY A 1 89 ? 1.212 5.938 -6.406 1.00 95.38 89 GLY A CA 1
ATOM 724 C C . GLY A 1 89 ? 0.726 6.394 -5.029 1.00 95.38 89 GLY A C 1
ATOM 725 O O . GLY A 1 89 ? -0.336 7.002 -4.915 1.00 95.38 89 GLY A O 1
ATOM 726 N N . ILE A 1 90 ? 1.545 6.198 -3.993 1.00 94.44 90 ILE A N 1
ATOM 727 C CA . ILE A 1 90 ? 1.254 6.669 -2.633 1.00 94.44 90 ILE A CA 1
ATOM 728 C C . ILE A 1 90 ? 1.184 8.203 -2.568 1.00 94.44 90 ILE A C 1
ATOM 730 O O . ILE A 1 90 ? 0.271 8.748 -1.950 1.00 94.44 90 ILE A O 1
ATOM 734 N N . ALA A 1 91 ? 2.103 8.915 -3.222 1.00 92.25 91 ALA A N 1
ATOM 735 C CA . ALA A 1 91 ? 2.071 10.377 -3.271 1.00 92.25 91 ALA A CA 1
ATOM 736 C C . ALA A 1 91 ? 0.811 10.905 -3.983 1.00 92.25 91 ALA A C 1
ATOM 738 O O . ALA A 1 91 ? 0.158 11.820 -3.480 1.00 92.25 91 ALA A O 1
ATOM 739 N N . SER A 1 92 ? 0.424 10.305 -5.113 1.00 93.19 92 SER A N 1
ATOM 740 C CA . SER A 1 92 ? -0.813 10.641 -5.828 1.00 93.19 92 SER A CA 1
ATOM 741 C C . SER A 1 92 ? -2.056 10.348 -4.984 1.00 93.19 92 SER A C 1
ATOM 743 O O . SER A 1 92 ? -2.991 11.144 -4.977 1.00 93.19 92 SER A O 1
ATOM 745 N N . TYR A 1 93 ? -2.058 9.256 -4.212 1.00 92.50 93 TYR A N 1
ATOM 746 C CA . TYR A 1 93 ? -3.151 8.935 -3.290 1.00 92.50 93 TYR A CA 1
ATOM 747 C C . TYR A 1 93 ? -3.326 10.027 -2.226 1.00 92.50 93 TYR A C 1
ATOM 749 O O . TYR A 1 93 ? -4.418 10.569 -2.072 1.00 92.50 93 TYR A O 1
ATOM 757 N N . TYR A 1 94 ? -2.242 10.413 -1.545 1.00 87.81 94 TYR A N 1
ATOM 758 C CA . TYR A 1 94 ? -2.288 11.449 -0.506 1.00 87.81 94 TYR A CA 1
ATOM 759 C C . TYR A 1 94 ? -2.524 12.869 -1.038 1.00 87.81 94 TYR A C 1
ATOM 761 O O . TYR A 1 94 ? -2.855 13.756 -0.258 1.00 87.81 94 TYR A O 1
ATOM 769 N N . THR A 1 95 ? -2.362 13.097 -2.343 1.00 89.88 95 THR A N 1
ATOM 770 C CA . THR A 1 95 ? -2.666 14.379 -3.003 1.00 89.88 95 THR A CA 1
ATOM 771 C C . THR A 1 95 ? -4.027 14.380 -3.703 1.00 89.88 95 THR A C 1
ATOM 773 O O . THR A 1 95 ? -4.277 15.233 -4.552 1.00 89.88 95 THR A O 1
ATOM 776 N N . GLU A 1 96 ? -4.906 13.438 -3.340 1.00 91.69 96 GLU A N 1
ATOM 777 C CA . GLU A 1 96 ? -6.292 13.336 -3.821 1.00 91.69 96 GLU A CA 1
ATOM 778 C C . GLU A 1 96 ? -6.404 13.116 -5.340 1.00 91.69 96 GLU A C 1
ATOM 780 O O . GLU A 1 96 ? -7.354 13.542 -5.997 1.00 91.69 96 GLU A O 1
ATOM 785 N N . ARG A 1 97 ? -5.440 12.389 -5.918 1.00 94.75 97 ARG A N 1
ATOM 786 C CA . ARG A 1 97 ? -5.412 12.003 -7.338 1.00 94.75 97 ARG A CA 1
ATOM 787 C C . ARG A 1 97 ? -5.587 10.487 -7.493 1.00 94.75 97 ARG A C 1
ATOM 789 O O . ARG A 1 97 ? -4.653 9.794 -7.903 1.00 94.75 97 ARG A O 1
ATOM 796 N N . PRO A 1 98 ? -6.780 9.932 -7.207 1.00 93.94 98 PRO A N 1
ATOM 797 C CA . PRO A 1 98 ? -6.986 8.483 -7.133 1.00 93.94 98 PRO A CA 1
ATOM 798 C C . PRO A 1 98 ? -6.774 7.760 -8.472 1.00 93.94 98 PRO A C 1
ATOM 800 O O . PRO A 1 98 ? -6.288 6.634 -8.488 1.00 93.94 98 PRO A O 1
ATOM 803 N N . LYS A 1 99 ? -7.073 8.404 -9.610 1.00 96.50 99 LYS A N 1
ATOM 804 C CA . LYS A 1 99 ? -6.850 7.813 -10.944 1.00 96.50 99 LYS A CA 1
ATOM 805 C C . LYS A 1 99 ? -5.363 7.651 -11.269 1.00 96.50 99 LYS A C 1
ATOM 807 O O . LYS A 1 99 ? -4.956 6.608 -11.770 1.00 96.50 99 LYS A O 1
ATOM 812 N N . GLU A 1 100 ? -4.564 8.670 -10.959 1.00 97.19 100 GLU A N 1
ATOM 813 C CA . GLU A 1 100 ? -3.108 8.647 -11.145 1.00 97.19 100 GLU A CA 1
ATOM 814 C C . GLU A 1 100 ? -2.461 7.641 -10.182 1.00 97.19 100 GLU A C 1
ATOM 816 O O . GLU A 1 100 ? -1.621 6.837 -10.586 1.00 97.19 100 GLU A O 1
ATOM 821 N N . ALA A 1 101 ? -2.932 7.601 -8.930 1.00 97.38 101 ALA A N 1
ATOM 822 C CA . ALA A 1 101 ? -2.508 6.606 -7.951 1.00 97.38 101 ALA A CA 1
ATOM 823 C C . ALA A 1 101 ? -2.758 5.174 -8.450 1.00 97.38 101 ALA A C 1
ATOM 825 O O . ALA A 1 101 ? -1.843 4.349 -8.458 1.00 97.38 101 ALA A O 1
ATOM 826 N N . LEU A 1 102 ? -3.973 4.899 -8.940 1.00 97.94 102 LEU A N 1
ATOM 827 C CA . LEU A 1 102 ? -4.342 3.598 -9.493 1.00 97.94 102 LEU A CA 1
ATOM 828 C C . LEU A 1 102 ? -3.461 3.214 -10.688 1.00 97.94 102 LEU A C 1
ATOM 830 O O . LEU A 1 102 ? -3.021 2.068 -10.774 1.00 97.94 102 LEU A O 1
ATOM 834 N N . GLN A 1 103 ? -3.178 4.158 -11.589 1.00 98.00 103 GLN A N 1
ATOM 835 C CA . GLN A 1 103 ? -2.299 3.924 -12.734 1.00 98.00 103 GLN A CA 1
ATOM 836 C C . GLN A 1 103 ? -0.896 3.500 -12.285 1.00 98.00 103 GLN A C 1
ATOM 838 O O . GLN A 1 103 ? -0.362 2.518 -12.795 1.00 98.00 103 GLN A O 1
ATOM 843 N N . HIS A 1 104 ? -0.312 4.197 -11.309 1.00 97.94 104 HIS A N 1
ATOM 844 C CA . HIS A 1 104 ? 1.008 3.848 -10.789 1.00 97.94 104 HIS A CA 1
ATOM 845 C C . HIS A 1 104 ? 1.033 2.469 -10.126 1.00 97.94 104 HIS A C 1
ATOM 847 O O . HIS A 1 104 ? 1.962 1.702 -10.375 1.00 97.94 104 HIS A O 1
ATOM 853 N N . PHE A 1 105 ? 0.014 2.115 -9.340 1.00 98.00 105 PHE A N 1
ATOM 854 C CA . PHE A 1 105 ? -0.062 0.787 -8.727 1.00 98.00 105 PHE A CA 1
ATOM 855 C C . PHE A 1 105 ? -0.231 -0.328 -9.761 1.00 98.00 105 PHE A C 1
ATOM 857 O O . PHE A 1 105 ? 0.457 -1.343 -9.669 1.00 98.00 105 PHE A O 1
ATOM 864 N N . ARG A 1 106 ? -1.071 -0.135 -10.786 1.00 97.56 106 ARG A N 1
ATOM 865 C CA . ARG A 1 106 ? -1.195 -1.099 -11.893 1.00 97.56 106 ARG A CA 1
ATOM 866 C C . ARG A 1 106 ? 0.108 -1.259 -12.662 1.00 97.56 106 ARG A C 1
ATOM 868 O O . ARG A 1 106 ? 0.501 -2.376 -12.965 1.00 97.56 106 ARG A O 1
ATOM 875 N N . GLN A 1 107 ? 0.841 -0.171 -12.880 1.00 97.94 107 GLN A N 1
ATOM 876 C CA . GLN A 1 107 ? 2.138 -0.241 -13.544 1.00 97.94 107 GLN A CA 1
ATOM 877 C C . GLN A 1 107 ? 3.160 -1.067 -12.746 1.00 97.94 107 GLN A C 1
ATOM 879 O O . GLN A 1 107 ? 3.959 -1.784 -13.344 1.00 97.94 107 GLN A O 1
ATOM 884 N N . VAL A 1 108 ? 3.126 -1.023 -11.409 1.00 98.00 108 VAL A N 1
ATOM 885 C CA . VAL A 1 108 ? 3.937 -1.931 -10.577 1.00 98.00 108 VAL A CA 1
ATOM 886 C C . VAL A 1 108 ? 3.509 -3.384 -10.779 1.00 98.00 108 VAL A C 1
ATOM 888 O O . VAL A 1 108 ? 4.366 -4.247 -10.940 1.00 98.00 108 VAL A O 1
ATOM 891 N N . GLN A 1 109 ? 2.202 -3.650 -10.818 1.00 97.25 109 GLN A N 1
ATOM 892 C CA . GLN A 1 109 ? 1.670 -5.002 -11.010 1.00 97.25 109 GLN A CA 1
ATOM 893 C C . GLN A 1 109 ? 2.040 -5.600 -12.371 1.00 97.25 109 GLN A C 1
ATOM 895 O O . GLN A 1 109 ? 2.369 -6.779 -12.452 1.00 97.25 109 GLN A O 1
ATOM 900 N N . GLU A 1 110 ? 1.994 -4.786 -13.425 1.00 97.38 110 GLU A N 1
ATOM 901 C CA . GLU A 1 110 ? 2.260 -5.206 -14.802 1.00 97.38 110 GLU A CA 1
ATOM 902 C C . GLU A 1 110 ? 3.758 -5.310 -15.102 1.00 97.38 110 GLU A C 1
ATOM 904 O O . GLU A 1 110 ? 4.196 -6.245 -15.765 1.00 97.38 110 GLU A O 1
ATOM 909 N N . SER A 1 111 ? 4.548 -4.335 -14.642 1.00 97.31 111 SER A N 1
ATOM 910 C CA . SER A 1 111 ? 5.957 -4.203 -15.039 1.00 97.31 111 SER A CA 1
ATOM 911 C C . SER A 1 111 ? 6.947 -4.800 -14.040 1.00 97.31 111 SER A C 1
ATOM 913 O O . SER A 1 111 ? 8.087 -5.045 -14.424 1.00 97.31 111 SER A O 1
ATOM 915 N N . TYR A 1 112 ? 6.548 -4.985 -12.777 1.00 96.38 112 TYR A N 1
ATOM 916 C CA . TYR A 1 112 ? 7.433 -5.413 -11.684 1.00 96.38 112 TYR A CA 1
ATOM 917 C C . TYR A 1 112 ? 6.792 -6.469 -10.754 1.00 96.38 112 TYR A C 1
ATOM 919 O O . TYR A 1 112 ? 6.851 -6.309 -9.524 1.00 96.38 112 TYR A O 1
ATOM 927 N N . PRO A 1 113 ? 6.161 -7.538 -11.290 1.00 96.06 113 PRO A N 1
ATOM 928 C CA . PRO A 1 113 ? 5.470 -8.551 -10.486 1.00 96.06 113 PRO A CA 1
ATOM 929 C C . PRO A 1 113 ? 6.390 -9.355 -9.555 1.00 96.06 113 PRO A C 1
ATOM 931 O O . PRO A 1 113 ? 5.931 -9.921 -8.568 1.00 96.06 113 PRO A O 1
ATOM 934 N N . GLU A 1 114 ? 7.687 -9.403 -9.849 1.00 94.25 114 GLU A N 1
ATOM 935 C CA . GLU A 1 114 ? 8.711 -10.088 -9.062 1.00 94.25 114 GLU A CA 1
ATOM 936 C C . GLU A 1 114 ? 9.163 -9.304 -7.823 1.00 94.25 114 GLU A C 1
ATOM 938 O O . GLU A 1 114 ? 9.794 -9.864 -6.925 1.00 94.25 114 GLU A O 1
ATOM 943 N N . THR A 1 115 ? 8.869 -8.002 -7.772 1.00 94.44 115 THR A N 1
ATOM 944 C CA . THR A 1 115 ? 9.310 -7.135 -6.676 1.00 94.44 115 THR A CA 1
ATOM 945 C C . THR A 1 115 ? 8.402 -7.260 -5.456 1.00 94.44 115 THR A C 1
ATOM 947 O O . THR A 1 115 ? 7.207 -7.548 -5.556 1.00 94.44 115 THR A O 1
ATOM 950 N N . SER A 1 116 ? 8.934 -6.944 -4.273 1.00 94.88 116 SER A N 1
ATOM 951 C CA . SER A 1 116 ? 8.144 -6.898 -3.032 1.00 94.88 116 SER A CA 1
ATOM 952 C C . SER A 1 116 ? 7.032 -5.838 -3.054 1.00 94.88 116 SER A C 1
ATOM 954 O O . SER A 1 116 ? 6.149 -5.853 -2.196 1.00 94.88 116 SER A O 1
ATOM 956 N N . TRP A 1 117 ? 7.035 -4.942 -4.045 1.00 96.19 117 TRP A N 1
ATOM 957 C CA . TRP A 1 117 ? 6.038 -3.891 -4.239 1.00 96.19 117 TRP A CA 1
ATOM 958 C C . TRP A 1 117 ? 4.776 -4.363 -4.959 1.00 96.19 117 TRP A C 1
ATOM 960 O O . TRP A 1 117 ? 3.781 -3.633 -4.953 1.00 96.19 117 TRP A O 1
ATOM 970 N N . TYR A 1 118 ? 4.775 -5.576 -5.520 1.00 96.81 118 TYR A N 1
ATOM 971 C CA . TYR A 1 118 ? 3.608 -6.163 -6.176 1.00 96.81 118 TYR A CA 1
ATOM 972 C C . TYR A 1 118 ? 2.403 -6.264 -5.230 1.00 96.81 118 TYR A C 1
ATOM 974 O O . TYR A 1 118 ? 1.358 -5.665 -5.485 1.00 96.81 118 TYR A O 1
ATOM 982 N N . ALA A 1 119 ? 2.557 -6.958 -4.098 1.00 96.81 119 ALA A N 1
ATOM 983 C CA . ALA A 1 119 ? 1.458 -7.187 -3.157 1.00 96.81 119 ALA A CA 1
ATOM 984 C C . ALA A 1 119 ? 0.903 -5.887 -2.528 1.00 96.81 119 ALA A C 1
ATOM 986 O O . ALA A 1 119 ? -0.317 -5.714 -2.514 1.00 96.81 119 ALA A O 1
ATOM 987 N N . PRO A 1 120 ? 1.735 -4.924 -2.078 1.00 97.00 120 PRO A N 1
ATOM 988 C CA . PRO A 1 120 ? 1.245 -3.609 -1.665 1.00 97.00 120 PRO A CA 1
ATOM 989 C C . PRO A 1 120 ? 0.495 -2.868 -2.777 1.00 97.00 120 PRO A C 1
ATOM 991 O O . PRO A 1 120 ? -0.525 -2.235 -2.512 1.00 97.00 120 PRO A O 1
ATOM 994 N N . SER A 1 121 ? 0.972 -2.947 -4.021 1.00 97.69 121 SER A N 1
ATOM 995 C CA . SER A 1 121 ? 0.314 -2.288 -5.154 1.00 97.69 121 SER A CA 1
ATOM 996 C C . SER A 1 121 ? -1.035 -2.920 -5.475 1.00 97.69 121 SER A C 1
ATOM 998 O O . SER A 1 121 ? -1.976 -2.189 -5.774 1.00 97.69 121 SER A O 1
ATOM 1000 N N . LEU A 1 122 ? -1.157 -4.249 -5.388 1.00 97.50 122 LEU A N 1
ATOM 1001 C CA . LEU A 1 122 ? -2.445 -4.943 -5.484 1.00 97.50 122 LEU A CA 1
ATOM 1002 C C . LEU A 1 122 ? -3.418 -4.423 -4.430 1.00 97.50 122 LEU A C 1
ATOM 1004 O O . LEU A 1 122 ? -4.487 -3.929 -4.783 1.00 97.50 122 LEU A O 1
ATOM 1008 N N . PHE A 1 123 ? -3.008 -4.451 -3.160 1.00 97.50 123 PHE A N 1
ATOM 1009 C CA . PHE A 1 123 ? -3.832 -3.991 -2.046 1.00 97.50 123 PHE A CA 1
ATOM 1010 C C . PHE A 1 123 ? -4.367 -2.572 -2.275 1.00 97.50 123 PHE A C 1
ATOM 1012 O O . PHE A 1 123 ? -5.575 -2.347 -2.227 1.00 97.50 123 PHE A O 1
ATOM 1019 N N . TRP A 1 124 ? -3.486 -1.615 -2.578 1.00 97.38 124 TRP A N 1
ATOM 1020 C CA . TRP A 1 124 ? -3.896 -0.223 -2.773 1.00 97.38 124 TRP A CA 1
ATOM 1021 C C . TRP A 1 124 ? -4.737 -0.013 -4.032 1.00 97.38 124 TRP A C 1
ATOM 1023 O O . TRP A 1 124 ? -5.658 0.803 -4.013 1.00 97.38 124 TRP A O 1
ATOM 1033 N N . SER A 1 125 ? -4.478 -0.758 -5.109 1.00 97.44 125 SER A N 1
ATOM 1034 C CA . SER A 1 125 ? -5.335 -0.712 -6.296 1.00 97.44 125 SER A CA 1
ATOM 1035 C C . SER A 1 125 ? -6.750 -1.221 -6.008 1.00 97.44 125 SER A C 1
ATOM 1037 O O . SER A 1 125 ? -7.708 -0.574 -6.427 1.00 97.44 125 SER A O 1
ATOM 1039 N N . GLY A 1 126 ? -6.885 -2.296 -5.224 1.00 97.25 126 GLY A N 1
ATOM 1040 C CA . GLY A 1 126 ? -8.177 -2.834 -4.806 1.00 97.25 126 GLY A CA 1
ATOM 1041 C C . GLY A 1 126 ? -8.940 -1.856 -3.916 1.00 97.25 126 GLY A C 1
ATOM 1042 O O . GLY A 1 126 ? -10.110 -1.580 -4.160 1.00 97.25 126 GLY A O 1
ATOM 1043 N N . GLN A 1 127 ? -8.262 -1.219 -2.952 1.00 95.50 127 GLN A N 1
ATOM 1044 C CA . GLN A 1 127 ? -8.867 -0.159 -2.131 1.00 95.50 127 GLN A CA 1
ATOM 1045 C C . GLN A 1 127 ? -9.410 0.992 -2.989 1.00 95.50 127 GLN A C 1
ATOM 1047 O O . GLN A 1 127 ? -10.543 1.428 -2.801 1.00 95.50 127 GLN A O 1
ATOM 1052 N N . LEU A 1 128 ? -8.624 1.465 -3.961 1.00 95.62 128 LEU A N 1
ATOM 1053 C CA . LEU A 1 128 ? -9.045 2.536 -4.865 1.00 95.62 128 LEU A CA 1
ATOM 1054 C C . LEU A 1 128 ? -10.239 2.134 -5.738 1.00 95.62 128 LEU A C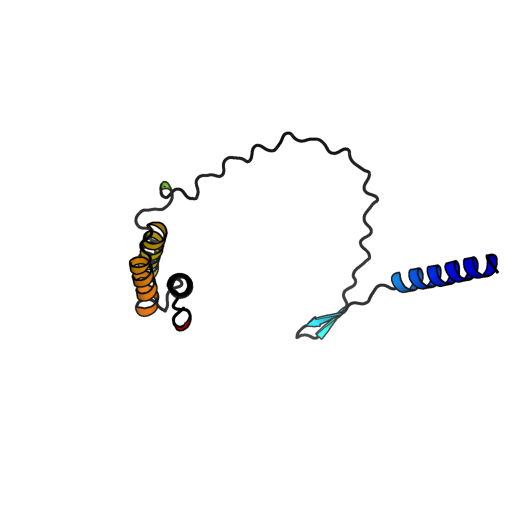 1
ATOM 1056 O O . LEU A 1 128 ? -11.132 2.949 -5.956 1.00 95.62 128 LEU A O 1
ATOM 1060 N N . LEU A 1 129 ? -10.274 0.893 -6.223 1.00 96.31 129 LEU A N 1
ATOM 1061 C CA . LEU A 1 129 ? -11.381 0.378 -7.031 1.00 96.31 129 LEU A CA 1
ATOM 1062 C C . LEU A 1 129 ? -12.651 0.181 -6.204 1.00 96.31 129 LEU A C 1
ATOM 1064 O O . LEU A 1 129 ? -13.733 0.537 -6.667 1.00 96.31 129 LEU A O 1
ATOM 1068 N N . ALA A 1 130 ? -12.524 -0.293 -4.966 1.00 94.88 130 ALA A N 1
ATOM 1069 C CA . ALA A 1 130 ? -13.641 -0.399 -4.037 1.00 94.88 130 ALA A CA 1
ATOM 1070 C C . ALA A 1 130 ? -14.244 0.978 -3.711 1.00 94.88 130 ALA A C 1
ATOM 1072 O O . ALA A 1 130 ? -15.465 1.124 -3.713 1.00 94.88 130 ALA A O 1
ATOM 1073 N N . LEU A 1 131 ? -13.405 2.003 -3.507 1.00 90.94 131 LEU A N 1
ATOM 1074 C CA . LEU A 1 131 ? -13.857 3.388 -3.316 1.00 90.94 131 LEU A CA 1
ATOM 1075 C C . LEU A 1 131 ? -14.555 3.965 -4.559 1.00 90.94 131 LEU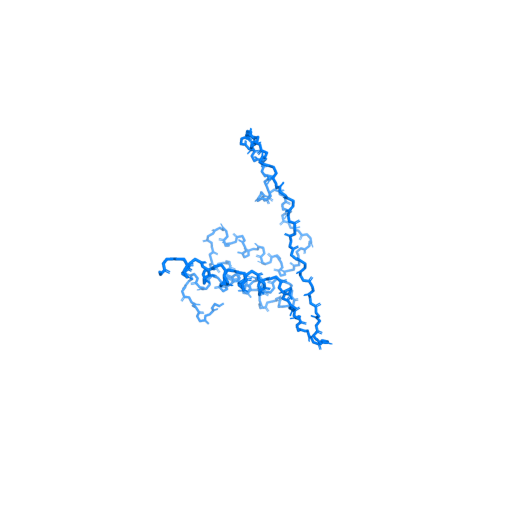 A C 1
ATOM 1077 O O . LEU A 1 131 ? -15.475 4.766 -4.423 1.00 90.94 131 LEU A O 1
ATOM 1081 N N . ASP A 1 132 ? -14.153 3.539 -5.758 1.00 92.69 132 ASP A N 1
ATOM 1082 C CA . ASP A 1 132 ? -14.790 3.890 -7.039 1.00 92.69 132 ASP A CA 1
ATOM 1083 C C . ASP A 1 132 ? -16.049 3.040 -7.333 1.00 92.69 132 ASP A C 1
ATOM 1085 O O . ASP A 1 132 ? -16.637 3.138 -8.410 1.00 92.69 132 ASP A O 1
ATOM 1089 N N . GLY A 1 133 ? -16.462 2.171 -6.400 1.00 93.50 133 GLY A N 1
ATOM 1090 C CA . GLY A 1 133 ? -17.630 1.292 -6.528 1.00 93.50 133 GLY A CA 1
ATOM 1091 C C . GLY A 1 133 ? -17.429 0.078 -7.443 1.00 93.50 133 GLY A C 1
ATOM 1092 O O . GLY A 1 133 ? -18.382 -0.645 -7.727 1.00 93.50 133 GLY A O 1
ATOM 1093 N N . LYS A 1 134 ? -16.202 -0.179 -7.905 1.00 94.12 134 LYS A N 1
ATOM 1094 C CA . LYS A 1 134 ? -15.852 -1.269 -8.830 1.00 94.12 134 LYS A CA 1
ATOM 1095 C C . LYS A 1 134 ? -15.392 -2.512 -8.075 1.00 94.12 134 LYS A C 1
ATOM 1097 O O . LYS A 1 134 ? -14.240 -2.919 -8.193 1.00 94.12 134 LYS A O 1
ATOM 1102 N N . LEU A 1 135 ? -16.299 -3.109 -7.305 1.00 89.19 135 LEU A N 1
ATOM 1103 C CA . LEU A 1 135 ? -15.989 -4.258 -6.445 1.00 89.19 135 LEU A CA 1
ATOM 1104 C C . LEU A 1 135 ? -15.513 -5.489 -7.226 1.00 89.19 135 LEU A C 1
ATOM 1106 O O . LEU A 1 135 ? -14.620 -6.179 -6.758 1.00 89.19 135 LEU A O 1
ATOM 1110 N N . ASP A 1 136 ? -16.037 -5.725 -8.430 1.00 89.56 136 ASP A N 1
ATOM 1111 C CA . ASP A 1 136 ? -15.633 -6.876 -9.256 1.00 89.56 136 ASP A CA 1
ATOM 1112 C C . ASP A 1 136 ? -14.186 -6.780 -9.763 1.00 89.56 136 ASP A C 1
ATOM 1114 O O . ASP A 1 136 ? -13.587 -7.778 -10.156 1.00 89.56 136 ASP A O 1
ATOM 1118 N N . ALA A 1 137 ? -13.637 -5.563 -9.799 1.00 83.88 137 ALA A N 1
ATOM 1119 C CA . ALA A 1 137 ? -12.276 -5.295 -10.247 1.00 83.88 137 ALA A CA 1
ATOM 1120 C C . ALA A 1 137 ? -11.293 -5.080 -9.083 1.00 83.88 137 ALA A C 1
ATOM 1122 O O . ALA A 1 137 ? -10.102 -4.908 -9.355 1.00 83.88 137 ALA A O 1
ATOM 1123 N N . ALA A 1 138 ? -11.790 -5.016 -7.842 1.00 75.19 138 ALA A N 1
ATOM 1124 C CA . ALA A 1 138 ? -11.029 -4.717 -6.630 1.00 75.19 138 ALA A CA 1
ATOM 1125 C C . ALA A 1 138 ? -10.375 -5.969 -6.031 1.00 75.19 138 ALA A C 1
ATOM 1127 O O . ALA A 1 138 ? -9.220 -5.832 -5.567 1.00 75.19 138 ALA A O 1
#

Foldseek 3Di:
DVVVVVVVVVVVVVVVVVVVPPQPQDWDQDPVGIHTDRPDDPPDPPPDPDPPDPDDPPPPPPDPPPVDCVPPDPDDPPQDPLNVLQVQLVVCVVVVNLVSSLVSLVCSCVPPVVDPSVVVSVVSNCVSCVVVVNNVSD

InterPro domains:
  IPR011990 Tetratricopeptide-like helical domain superfamily [G3DSA:1.25.40.10] (82-138)

Secondary structure (DSSP, 8-state):
-HHHHHHHHHHHHHHHHHHHTS---EEEEETTEEEEE-----------------PPP--------TT-GGGS-SS-TT--HHHHHHHHHHHHHHTT-HHHHHHHHHHHHHH-TTSTTHHHHHHHHHHHHHHTT-GGG-

Radius of gyration: 30.92 Å; chains: 1; bounding box: 57×52×74 Å